Protein AF-A0A533S9V6-F1 (afdb_monomer_lite)

pLDDT: mean 89.07, std 10.04, range [54.34, 98.5]

Secondary structure (DSSP, 8-state):
-HHHHHHHHHHHHHHHHHHHHHTT------SHHHHHHHHHGGGS--HHHHHHHHHHHHHHHHHH-GGGGS-HHHHHHHHHHHHHHHHHHHHHHHHHHHHHH-TT-S-HHHHTHHHHHHHHHHHHHHHHHHHHHHHHHHHHHTT-

Radius of gyration: 23.76 Å; chains: 1; bounding box: 46×65×52 Å

Sequence (144 aa):
MKAFLRSLDSLLVAGILCILLLSNSVYVPANFTERVRAFTRGLEFDYGTWEWNAIFLKLSQSALGAQRYLSAQDQAKTVLDCMALINDLDDTGNQIEKIYADPAIADPQASAKDLLARQAELQNRRAHLEPICESILQGQTSQA

Structure (mmCIF, N/CA/C/O backbone):
data_AF-A0A533S9V6-F1
#
_entry.id   AF-A0A533S9V6-F1
#
loop_
_atom_site.group_PDB
_atom_site.id
_atom_site.type_symbol
_atom_site.label_atom_id
_atom_site.label_alt_id
_atom_site.label_comp_id
_atom_site.label_asym_id
_atom_site.label_entity_id
_atom_site.label_seq_id
_atom_site.pdbx_PDB_ins_code
_atom_site.Cartn_x
_atom_site.Cartn_y
_atom_site.Cartn_z
_atom_site.occupancy
_atom_site.B_iso_or_equiv
_atom_site.auth_seq_id
_atom_site.auth_comp_id
_atom_site.auth_asym_id
_atom_site.auth_atom_id
_atom_site.pdbx_PDB_model_num
ATOM 1 N N . MET A 1 1 ? -1.768 51.569 13.134 1.00 61.94 1 MET A N 1
ATOM 2 C CA . MET A 1 1 ? -2.501 50.545 12.352 1.00 61.94 1 MET A CA 1
ATOM 3 C C . MET A 1 1 ? -2.081 50.496 10.878 1.00 61.94 1 MET A C 1
ATOM 5 O O . MET A 1 1 ? -1.569 49.469 10.470 1.00 61.94 1 MET A O 1
ATOM 9 N N . LYS A 1 2 ? -2.177 51.583 10.088 1.00 63.75 2 LYS A N 1
ATOM 10 C CA . LYS A 1 2 ? -1.769 51.587 8.657 1.00 63.75 2 LYS A CA 1
ATOM 11 C C . LYS A 1 2 ? -0.284 51.264 8.400 1.00 63.75 2 LYS A C 1
ATOM 13 O O . LYS A 1 2 ? 0.027 50.566 7.445 1.00 63.75 2 LYS A O 1
ATOM 18 N N . ALA A 1 3 ? 0.620 51.738 9.261 1.00 67.81 3 ALA A N 1
ATOM 19 C CA . ALA A 1 3 ? 2.051 51.423 9.163 1.00 67.81 3 ALA A CA 1
ATOM 20 C C . ALA A 1 3 ? 2.357 49.947 9.488 1.00 67.81 3 ALA A C 1
ATOM 22 O O . ALA A 1 3 ? 3.195 49.346 8.829 1.00 67.81 3 ALA A O 1
ATOM 23 N N . PHE A 1 4 ? 1.622 49.365 10.444 1.00 71.56 4 PHE A N 1
ATOM 24 C CA . PHE A 1 4 ? 1.734 47.956 10.838 1.00 71.56 4 PHE A CA 1
ATOM 25 C C . PHE A 1 4 ? 1.220 47.007 9.743 1.00 71.56 4 PHE A C 1
ATOM 27 O O . PHE A 1 4 ? 1.861 46.008 9.435 1.00 71.56 4 PHE A O 1
ATOM 34 N N . LEU A 1 5 ? 0.105 47.364 9.095 1.00 72.31 5 LEU A N 1
ATOM 35 C CA . LEU A 1 5 ? -0.420 46.640 7.931 1.00 72.31 5 LEU A CA 1
ATOM 36 C C . LEU A 1 5 ? 0.570 46.683 6.753 1.00 72.31 5 LEU A C 1
ATOM 38 O O . LEU A 1 5 ? 0.907 45.642 6.210 1.00 72.31 5 LEU A O 1
ATOM 42 N N . ARG A 1 6 ? 1.163 47.850 6.452 1.00 77.12 6 ARG A N 1
ATOM 43 C CA . ARG A 1 6 ? 2.209 47.970 5.415 1.00 77.12 6 ARG A CA 1
ATOM 44 C C . ARG A 1 6 ? 3.473 47.161 5.712 1.00 77.12 6 ARG A C 1
ATOM 46 O O . ARG A 1 6 ? 4.079 46.648 4.780 1.00 77.12 6 ARG A O 1
ATOM 53 N N . SER A 1 7 ? 3.904 47.065 6.972 1.00 78.62 7 SER A N 1
ATOM 54 C CA . SER A 1 7 ? 5.047 46.212 7.328 1.00 78.62 7 SER A CA 1
ATOM 55 C C . SER A 1 7 ? 4.722 44.726 7.199 1.00 78.62 7 SER A C 1
ATOM 57 O O . SER A 1 7 ? 5.593 43.960 6.799 1.00 78.62 7 SER A O 1
ATOM 59 N N . LEU A 1 8 ? 3.481 44.327 7.492 1.00 85.06 8 LEU A N 1
ATOM 60 C CA . LEU A 1 8 ? 3.020 42.950 7.325 1.00 85.06 8 LEU A CA 1
ATOM 61 C C . LEU A 1 8 ? 2.966 42.564 5.839 1.00 85.06 8 LEU A C 1
ATOM 63 O O . LEU A 1 8 ? 3.493 41.520 5.467 1.00 85.06 8 LEU A O 1
ATOM 67 N N . ASP A 1 9 ? 2.431 43.444 4.988 1.00 85.38 9 ASP A N 1
ATOM 68 C CA . ASP A 1 9 ? 2.380 43.238 3.536 1.00 85.38 9 ASP A CA 1
ATOM 69 C C . ASP A 1 9 ? 3.789 43.117 2.936 1.00 85.38 9 ASP A C 1
ATOM 71 O O . ASP A 1 9 ? 4.063 42.203 2.161 1.00 85.38 9 ASP A O 1
ATOM 75 N N . SER A 1 10 ? 4.723 43.983 3.344 1.00 87.19 10 SER A N 1
ATOM 76 C CA . SER A 1 10 ? 6.118 43.915 2.892 1.00 87.19 10 SER A CA 1
ATOM 77 C C . SER A 1 10 ? 6.827 42.630 3.327 1.00 87.19 10 SER A C 1
ATOM 79 O O . SER A 1 10 ? 7.627 42.096 2.563 1.00 87.19 10 SER A O 1
ATOM 81 N N . LEU A 1 11 ? 6.541 42.117 4.530 1.00 91.38 11 LEU A N 1
ATOM 82 C CA . LEU A 1 11 ? 7.096 40.847 5.009 1.00 91.38 11 LEU A CA 1
ATOM 83 C C . LEU A 1 11 ? 6.523 39.653 4.242 1.00 91.38 11 LEU A C 1
ATOM 85 O O . LEU A 1 11 ? 7.270 38.738 3.904 1.00 91.38 11 LEU A O 1
ATOM 89 N N . LEU A 1 12 ? 5.228 39.677 3.918 1.00 92.44 12 LEU A N 1
ATOM 90 C CA . LEU A 1 12 ? 4.596 38.652 3.088 1.00 92.44 12 LEU A CA 1
ATOM 91 C C . LEU A 1 12 ? 5.160 38.661 1.665 1.00 92.44 12 LEU A C 1
ATOM 93 O O . LEU A 1 12 ? 5.519 37.607 1.148 1.00 92.44 12 LEU A O 1
ATOM 97 N N . VAL A 1 13 ? 5.312 39.840 1.056 1.00 93.25 13 VAL A N 1
ATOM 98 C CA . VAL A 1 13 ? 5.922 39.980 -0.275 1.00 93.25 13 VAL A CA 1
ATOM 99 C C . VAL A 1 13 ? 7.376 39.515 -0.262 1.00 93.25 13 VAL A C 1
ATOM 101 O O . VAL A 1 13 ? 7.775 38.766 -1.149 1.00 93.25 13 VAL A O 1
ATOM 104 N N . ALA A 1 14 ? 8.159 39.895 0.751 1.00 92.25 14 ALA A N 1
ATOM 105 C CA . ALA A 1 14 ? 9.534 39.425 0.899 1.00 92.25 14 ALA A CA 1
ATOM 106 C C . ALA A 1 14 ? 9.598 37.900 1.092 1.00 92.25 14 ALA A C 1
ATOM 108 O O . ALA A 1 14 ? 10.446 37.249 0.490 1.00 92.25 14 ALA A O 1
ATOM 109 N N . GLY A 1 15 ? 8.678 37.319 1.866 1.00 92.38 15 GLY A N 1
ATOM 110 C CA . GLY A 1 15 ? 8.561 35.872 2.046 1.00 92.38 15 GLY A CA 1
ATOM 111 C C . GLY A 1 15 ? 8.232 35.143 0.743 1.00 92.38 15 GLY A C 1
ATOM 112 O O . GLY A 1 15 ? 8.913 34.182 0.393 1.00 92.38 15 GLY A O 1
ATOM 113 N N . ILE A 1 16 ? 7.249 35.636 -0.016 1.00 90.12 16 ILE A N 1
ATOM 114 C CA . ILE A 1 16 ? 6.885 35.095 -1.335 1.00 90.12 16 ILE A CA 1
ATOM 115 C C . ILE A 1 16 ? 8.066 35.208 -2.303 1.00 90.12 16 ILE A C 1
ATOM 117 O O . ILE A 1 16 ? 8.381 34.246 -3.001 1.00 90.12 16 ILE A O 1
ATOM 121 N N . LEU A 1 17 ? 8.761 36.348 -2.317 1.00 89.56 17 LEU A N 1
ATOM 122 C CA . LEU A 1 17 ? 9.937 36.554 -3.158 1.00 89.56 17 LEU A CA 1
ATOM 123 C C . LEU A 1 17 ? 11.063 35.579 -2.786 1.00 89.56 17 LEU A C 1
ATOM 125 O O . LEU A 1 17 ? 11.639 34.953 -3.669 1.00 89.56 17 LEU A O 1
ATOM 129 N N . CYS A 1 18 ? 11.339 35.392 -1.493 1.00 86.38 18 CYS A N 1
ATOM 130 C CA . CYS A 1 18 ? 12.306 34.405 -1.018 1.00 86.38 18 CYS A CA 1
ATOM 131 C C . CYS A 1 18 ? 11.927 32.984 -1.449 1.00 86.38 18 CYS A C 1
ATOM 133 O O . CYS A 1 18 ? 12.793 32.258 -1.927 1.00 86.38 18 CYS A O 1
ATOM 135 N N . ILE A 1 19 ? 10.652 32.594 -1.342 1.00 85.94 19 ILE A N 1
ATOM 136 C CA . ILE A 1 19 ? 10.180 31.280 -1.799 1.00 85.94 19 ILE A CA 1
ATOM 137 C C . ILE A 1 19 ? 10.423 31.127 -3.301 1.00 85.94 19 ILE A C 1
ATOM 139 O O . ILE A 1 19 ? 11.031 30.144 -3.710 1.00 85.94 19 ILE A O 1
ATOM 143 N N . LEU A 1 20 ? 10.027 32.100 -4.125 1.00 80.56 20 LEU A N 1
ATOM 144 C CA . LEU A 1 20 ? 10.214 32.042 -5.579 1.00 80.56 20 LEU A CA 1
ATOM 145 C C . LEU A 1 20 ? 11.695 31.977 -5.983 1.00 80.56 20 LEU A C 1
ATOM 147 O O . LEU A 1 20 ? 12.046 31.229 -6.893 1.00 80.56 20 LEU A O 1
ATOM 151 N N . LEU A 1 21 ? 12.566 32.716 -5.289 1.00 79.31 21 LEU A N 1
ATOM 152 C CA . LEU A 1 21 ? 14.009 32.724 -5.549 1.00 79.31 21 LEU A CA 1
ATOM 153 C C . LEU A 1 21 ? 14.705 31.436 -5.080 1.00 79.31 21 LEU A C 1
ATOM 155 O O . LEU A 1 21 ? 15.643 30.981 -5.730 1.00 79.31 21 LEU A O 1
ATOM 159 N N . LEU A 1 22 ? 14.247 30.827 -3.983 1.00 73.50 22 LEU A N 1
ATOM 160 C CA . LEU A 1 22 ? 14.809 29.583 -3.439 1.00 73.50 22 LEU A CA 1
ATOM 161 C C . LEU A 1 22 ? 14.219 28.319 -4.084 1.00 73.50 22 LEU A C 1
ATOM 163 O O . LEU A 1 22 ? 14.836 27.258 -4.017 1.00 73.50 22 LEU A O 1
ATOM 167 N N . SER A 1 23 ? 13.062 28.425 -4.745 1.00 63.72 23 SER A N 1
ATOM 168 C CA . SER A 1 23 ? 12.384 27.293 -5.399 1.00 63.72 23 SER A CA 1
ATOM 169 C C . SER A 1 23 ? 13.166 26.709 -6.578 1.00 63.72 23 SER A C 1
ATOM 171 O O . SER A 1 23 ? 12.844 25.618 -7.035 1.00 63.72 23 SER A O 1
ATOM 173 N N . ASN A 1 24 ? 14.187 27.416 -7.073 1.00 54.81 24 ASN A N 1
ATOM 174 C CA . ASN A 1 24 ? 14.950 27.024 -8.257 1.00 54.81 24 ASN A CA 1
ATOM 175 C C . ASN A 1 24 ? 16.448 26.845 -7.967 1.00 54.81 24 ASN A C 1
ATOM 177 O O . ASN A 1 24 ? 17.301 27.163 -8.796 1.00 54.81 24 ASN A O 1
ATOM 181 N N . SER A 1 25 ? 16.790 26.340 -6.776 1.00 54.34 25 SER A N 1
ATOM 182 C CA . SER A 1 25 ? 18.112 25.747 -6.570 1.00 54.34 25 SER A CA 1
ATOM 183 C C . SER A 1 25 ? 18.211 24.518 -7.474 1.00 54.34 25 SER A C 1
ATOM 185 O O . SER A 1 25 ? 17.643 23.468 -7.171 1.00 54.34 25 SER A O 1
ATOM 187 N N . VAL A 1 26 ? 18.866 24.673 -8.628 1.00 57.75 26 VAL A N 1
ATOM 188 C CA . VAL A 1 26 ? 19.120 23.578 -9.568 1.00 57.75 26 VAL A CA 1
ATOM 189 C C . VAL A 1 26 ? 20.059 22.596 -8.878 1.00 57.75 26 VAL A C 1
ATOM 191 O O . VAL A 1 26 ? 21.280 22.741 -8.891 1.00 57.75 26 VAL A O 1
ATOM 194 N N . TYR A 1 27 ? 19.465 21.608 -8.219 1.00 66.44 27 TYR A N 1
ATOM 195 C CA . TYR A 1 27 ? 20.182 20.490 -7.641 1.00 66.44 27 TYR A CA 1
ATOM 196 C C . TYR A 1 27 ? 20.753 19.653 -8.785 1.00 66.44 27 TYR A C 1
ATOM 198 O O . TYR A 1 27 ? 20.003 19.025 -9.532 1.00 66.44 27 TYR A O 1
ATOM 206 N N . VAL A 1 28 ? 22.075 19.680 -8.957 1.00 70.12 28 VAL A N 1
ATOM 207 C CA . VAL A 1 28 ? 22.770 18.835 -9.933 1.00 70.12 28 VAL A CA 1
ATOM 208 C C . VAL A 1 28 ? 22.948 17.449 -9.306 1.00 70.12 28 VAL A C 1
ATOM 210 O O . VAL A 1 28 ? 23.676 17.344 -8.318 1.00 70.12 28 VAL A O 1
ATOM 213 N N . PRO A 1 29 ? 22.319 16.388 -9.846 1.00 72.44 29 PRO A N 1
ATOM 214 C CA . PRO A 1 29 ? 22.440 15.043 -9.290 1.00 72.44 29 PRO A CA 1
ATOM 215 C C . PRO A 1 29 ? 23.896 14.558 -9.328 1.00 72.44 29 PRO A C 1
ATOM 217 O O . PRO A 1 29 ? 24.493 14.452 -10.403 1.00 72.44 29 PRO A O 1
ATOM 220 N N . ALA A 1 30 ? 24.471 14.237 -8.173 1.00 75.94 30 ALA A N 1
ATOM 221 C CA . ALA A 1 30 ? 25.876 13.865 -8.036 1.00 75.94 30 ALA A CA 1
ATOM 222 C C . ALA A 1 30 ? 26.137 12.395 -8.410 1.00 75.94 30 ALA A C 1
ATOM 224 O O . ALA A 1 30 ? 27.208 12.058 -8.918 1.00 75.94 30 ALA A O 1
ATOM 225 N N . ASN A 1 31 ? 25.162 11.503 -8.202 1.00 86.88 31 ASN A N 1
ATOM 226 C CA . ASN A 1 31 ? 25.312 10.059 -8.413 1.00 86.88 31 ASN A CA 1
ATOM 227 C C . ASN A 1 31 ? 24.214 9.459 -9.315 1.00 86.88 31 ASN A C 1
ATOM 229 O O . ASN A 1 31 ? 23.243 10.118 -9.683 1.00 86.88 31 ASN A O 1
ATOM 233 N N . PHE A 1 32 ? 24.403 8.200 -9.731 1.00 88.56 32 PHE A N 1
ATOM 234 C CA . PHE A 1 32 ? 23.466 7.493 -10.617 1.00 88.56 32 PHE A CA 1
ATOM 235 C C . PHE A 1 32 ? 22.054 7.418 -10.028 1.00 88.56 32 PHE A C 1
ATOM 237 O O . PHE A 1 32 ? 21.090 7.709 -10.732 1.00 88.56 32 PHE A O 1
ATOM 244 N N . THR A 1 33 ? 21.938 7.112 -8.736 1.00 88.31 33 THR A N 1
ATOM 245 C CA . THR A 1 33 ? 20.654 7.025 -8.032 1.00 88.31 33 THR A CA 1
ATOM 246 C C . THR A 1 33 ? 19.899 8.350 -8.063 1.00 88.31 33 THR A C 1
ATOM 248 O O . THR A 1 33 ? 18.713 8.370 -8.372 1.00 88.31 33 THR A O 1
ATOM 251 N N . GLU A 1 34 ? 20.570 9.474 -7.814 1.00 85.94 34 GLU A N 1
ATOM 252 C CA . GLU A 1 34 ? 19.950 10.801 -7.874 1.00 85.94 34 GLU A CA 1
ATOM 253 C C . GLU A 1 34 ? 19.510 11.177 -9.294 1.00 85.94 34 GLU A C 1
ATOM 255 O O . GLU A 1 34 ? 18.475 11.821 -9.464 1.00 85.94 34 GLU A O 1
ATOM 260 N N . ARG A 1 35 ? 20.247 10.737 -10.325 1.00 86.06 35 ARG A N 1
ATOM 261 C CA . ARG A 1 35 ? 19.829 10.920 -11.725 1.00 86.06 35 ARG A CA 1
ATOM 262 C C . ARG A 1 35 ? 18.576 10.118 -12.055 1.00 86.06 35 ARG A C 1
ATOM 264 O O . ARG A 1 35 ? 17.697 10.652 -12.716 1.00 86.06 35 ARG A O 1
ATOM 271 N N . VAL A 1 36 ? 18.475 8.873 -11.587 1.00 89.00 36 VAL A N 1
ATOM 272 C CA . VAL A 1 36 ? 17.255 8.063 -11.742 1.00 89.00 36 VAL A CA 1
ATOM 273 C C . VAL A 1 36 ? 16.092 8.713 -10.992 1.00 89.00 36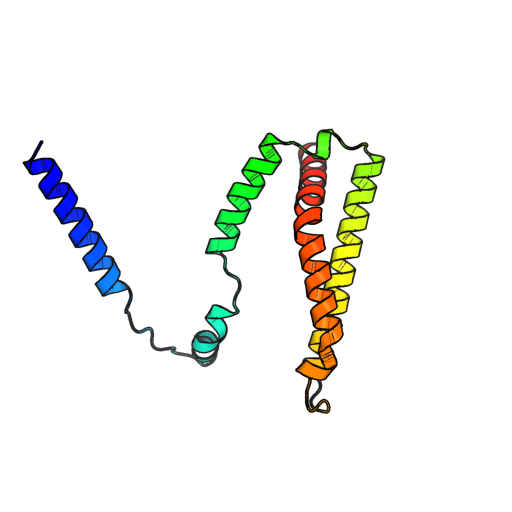 VAL A C 1
ATOM 275 O O . VAL A 1 36 ? 15.023 8.900 -11.570 1.00 89.00 36 VAL A O 1
ATOM 278 N N . ARG A 1 37 ? 16.325 9.167 -9.752 1.00 85.94 37 ARG A N 1
ATOM 279 C CA . ARG A 1 37 ? 15.317 9.869 -8.945 1.00 85.94 37 ARG A CA 1
ATOM 280 C C . ARG A 1 37 ? 14.756 11.113 -9.608 1.00 85.94 37 ARG A C 1
ATOM 282 O O . ARG A 1 37 ? 13.572 11.380 -9.448 1.00 85.94 37 ARG A O 1
ATOM 289 N N . ALA A 1 38 ? 15.552 11.854 -10.379 1.00 85.12 38 ALA A N 1
ATOM 290 C CA . ALA A 1 38 ? 15.043 13.002 -11.129 1.00 85.12 38 ALA A CA 1
ATOM 291 C C . ALA A 1 38 ? 13.868 12.633 -12.061 1.00 85.12 38 ALA A C 1
ATOM 293 O O . ALA A 1 38 ? 12.988 13.461 -12.277 1.00 85.12 38 ALA A O 1
ATOM 294 N N . PHE A 1 39 ? 13.819 11.389 -12.554 1.00 87.69 39 PHE A N 1
ATOM 295 C CA . PHE A 1 39 ? 12.728 10.872 -13.385 1.00 87.69 39 PHE A CA 1
ATOM 296 C C . PHE A 1 39 ? 11.674 10.085 -12.594 1.00 87.69 39 PHE A C 1
ATOM 298 O O . PHE A 1 39 ? 10.518 10.050 -13.006 1.00 87.69 39 PHE A O 1
ATOM 305 N N . THR A 1 40 ? 12.035 9.466 -11.466 1.00 89.31 40 THR A N 1
ATOM 306 C CA . THR A 1 40 ? 11.112 8.620 -10.688 1.00 89.31 40 THR A CA 1
ATOM 307 C C . THR A 1 40 ? 10.448 9.333 -9.514 1.00 89.31 40 THR A C 1
ATOM 309 O O . THR A 1 40 ? 9.549 8.758 -8.915 1.00 89.31 40 THR A O 1
ATOM 312 N N . ARG A 1 41 ? 10.821 10.578 -9.182 1.00 84.25 41 ARG A N 1
ATOM 313 C CA . ARG A 1 41 ? 10.303 11.295 -7.999 1.00 84.25 41 ARG A CA 1
ATOM 314 C C . ARG A 1 41 ? 8.781 11.443 -7.970 1.00 84.25 41 ARG A C 1
ATOM 316 O O . ARG A 1 41 ? 8.202 11.424 -6.895 1.00 84.25 41 ARG A O 1
ATOM 323 N N . GLY A 1 42 ? 8.132 11.561 -9.130 1.00 85.50 42 GLY A N 1
ATOM 324 C CA . GLY A 1 42 ? 6.665 11.593 -9.223 1.00 85.50 42 GLY A CA 1
ATOM 325 C C . GLY A 1 42 ? 5.981 10.239 -8.986 1.00 85.50 42 GLY A C 1
ATOM 326 O O . GLY A 1 42 ? 4.763 10.192 -8.874 1.00 85.50 42 GLY A O 1
ATOM 327 N N . LEU A 1 43 ? 6.755 9.152 -8.936 1.00 86.81 43 LEU A N 1
ATOM 328 C CA . LEU A 1 43 ? 6.306 7.784 -8.664 1.00 86.81 43 LEU A CA 1
ATOM 329 C C . LEU A 1 43 ? 6.709 7.313 -7.256 1.00 86.81 43 LEU A C 1
ATOM 331 O O . LEU A 1 43 ? 6.293 6.240 -6.828 1.00 86.81 43 LEU A O 1
ATOM 335 N N . GLU A 1 44 ? 7.550 8.078 -6.553 1.00 88.31 44 GLU A N 1
ATOM 336 C CA . GLU A 1 44 ? 7.915 7.794 -5.166 1.00 88.31 44 GLU A CA 1
ATOM 337 C C . GLU A 1 44 ? 6.730 8.066 -4.224 1.00 88.31 44 GLU A C 1
ATOM 339 O O . GLU A 1 44 ? 5.766 8.751 -4.569 1.00 88.31 44 GLU A O 1
ATOM 344 N N . PHE A 1 45 ? 6.801 7.520 -3.011 1.00 89.19 45 PHE A N 1
ATOM 345 C CA . PHE A 1 45 ? 5.756 7.692 -2.007 1.00 89.19 45 PHE A CA 1
ATOM 346 C C . PHE A 1 45 ? 5.597 9.168 -1.597 1.00 89.19 45 PHE A C 1
ATOM 348 O O . PHE A 1 45 ? 6.556 9.806 -1.153 1.00 89.19 45 PHE A O 1
ATOM 355 N N . ASP A 1 46 ? 4.377 9.701 -1.704 1.00 91.12 46 ASP A N 1
ATOM 356 C CA . ASP A 1 46 ? 4.050 11.070 -1.292 1.00 91.12 46 ASP A CA 1
ATOM 357 C C . ASP A 1 46 ? 3.774 11.139 0.216 1.00 91.12 46 ASP A C 1
ATOM 359 O O . ASP A 1 46 ? 2.635 11.028 0.678 1.00 91.12 46 ASP A O 1
ATOM 363 N N . TYR A 1 47 ? 4.847 11.345 0.982 1.00 90.69 47 TYR A N 1
ATOM 364 C CA . TYR A 1 47 ? 4.777 11.513 2.433 1.00 90.69 47 TYR A CA 1
ATOM 365 C C . TYR A 1 47 ? 3.896 12.693 2.851 1.00 90.69 47 TYR A C 1
ATOM 367 O O . TYR A 1 47 ? 3.149 12.568 3.813 1.00 90.69 47 TYR A O 1
ATOM 375 N N . GLY A 1 48 ? 3.940 13.820 2.133 1.00 93.25 48 GLY A N 1
ATOM 376 C CA . GLY A 1 48 ? 3.226 15.031 2.541 1.00 93.25 48 GLY A CA 1
ATOM 377 C C . GLY A 1 48 ? 1.711 14.866 2.441 1.00 93.25 48 GLY A C 1
ATOM 378 O O . GLY A 1 48 ? 0.985 15.150 3.396 1.00 93.25 48 GLY A O 1
ATOM 379 N N . THR A 1 49 ? 1.223 14.359 1.307 1.00 92.88 49 THR A N 1
ATOM 380 C CA . THR A 1 49 ? -0.207 14.061 1.136 1.00 92.88 49 THR A CA 1
ATOM 381 C C . THR A 1 49 ? -0.649 12.939 2.074 1.00 92.88 49 THR A C 1
ATOM 383 O O . THR A 1 49 ? -1.726 13.021 2.670 1.00 92.88 49 THR A O 1
ATOM 386 N N . TRP A 1 50 ? 0.178 11.903 2.247 1.00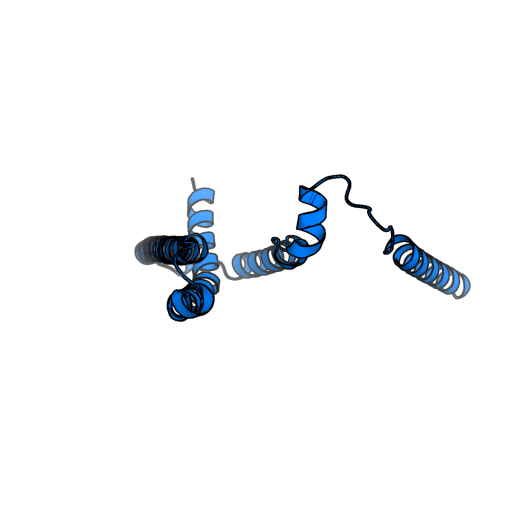 93.62 50 TRP A N 1
ATOM 387 C CA . TRP A 1 50 ? -0.120 10.800 3.157 1.00 93.62 50 TRP A CA 1
ATOM 388 C C . TRP A 1 50 ? -0.250 11.263 4.616 1.00 93.62 50 TRP A C 1
ATOM 390 O O . TRP A 1 50 ? -1.228 10.905 5.270 1.00 93.62 50 TRP A O 1
ATOM 400 N N . GLU A 1 51 ? 0.664 12.107 5.106 1.00 95.81 51 GLU A N 1
ATOM 401 C CA . GLU A 1 51 ? 0.638 12.647 6.472 1.00 95.81 51 GLU A CA 1
ATOM 402 C C . GLU A 1 51 ? -0.642 13.441 6.745 1.00 95.81 51 GLU A C 1
ATOM 404 O O . GLU A 1 51 ? -1.332 13.196 7.738 1.00 95.81 51 GLU A O 1
ATOM 409 N N . TRP A 1 52 ? -1.007 14.361 5.846 1.00 97.00 52 TRP A N 1
ATOM 410 C CA . TRP A 1 52 ? -2.231 15.145 6.009 1.00 97.00 52 TRP A CA 1
ATOM 411 C C . TRP A 1 52 ? -3.482 14.267 5.990 1.00 97.00 52 TRP A C 1
ATOM 413 O O . TRP A 1 52 ? -4.338 14.406 6.867 1.00 97.00 52 TRP A O 1
ATOM 423 N N . ASN A 1 53 ? -3.571 13.325 5.049 1.00 93.75 53 ASN A N 1
ATOM 424 C CA . ASN A 1 53 ? -4.682 12.377 4.989 1.00 93.75 53 ASN A CA 1
ATOM 425 C C . ASN A 1 53 ? -4.781 11.539 6.271 1.00 93.75 53 ASN A C 1
ATOM 427 O O . ASN A 1 53 ? -5.879 11.359 6.799 1.00 93.75 53 ASN A O 1
ATOM 431 N N . ALA A 1 54 ? -3.649 11.077 6.806 1.00 92.50 54 ALA A N 1
ATOM 432 C CA . ALA A 1 54 ? -3.596 10.297 8.037 1.00 92.50 54 ALA A CA 1
ATOM 433 C C . ALA A 1 54 ? -4.088 11.100 9.252 1.00 92.50 54 ALA A C 1
ATOM 435 O O . ALA A 1 54 ? -4.864 10.578 10.055 1.00 92.50 54 ALA A O 1
ATOM 436 N N . ILE A 1 55 ? -3.709 12.378 9.367 1.00 94.94 55 ILE A N 1
ATOM 437 C CA . ILE A 1 55 ? -4.197 13.264 10.436 1.00 94.94 55 ILE A CA 1
ATOM 438 C C . ILE A 1 55 ? -5.726 13.375 10.384 1.00 94.94 55 ILE A C 1
ATOM 440 O O . ILE A 1 55 ? -6.398 13.145 11.394 1.00 94.94 55 ILE A O 1
ATOM 444 N N . PHE A 1 56 ? -6.298 13.686 9.216 1.00 93.25 56 PHE A N 1
ATOM 445 C CA . PHE A 1 56 ? -7.753 13.806 9.068 1.00 93.25 56 PHE A CA 1
ATOM 446 C C . PHE A 1 56 ? -8.474 12.482 9.336 1.00 93.25 56 PHE A C 1
ATOM 448 O O . PHE A 1 56 ? -9.489 12.460 10.040 1.00 93.25 56 PHE A O 1
ATOM 455 N N . LEU A 1 57 ? -7.925 11.371 8.840 1.00 91.44 57 LEU A N 1
ATOM 456 C CA . LEU A 1 57 ? -8.452 10.038 9.098 1.00 91.44 57 LEU A CA 1
ATOM 457 C C . LEU A 1 57 ? -8.482 9.741 10.600 1.00 91.44 57 LEU A C 1
ATOM 459 O O . LEU A 1 57 ? -9.522 9.335 11.120 1.00 91.44 57 LEU A O 1
ATOM 463 N N . LYS A 1 58 ? -7.396 10.018 11.327 1.00 91.38 58 LYS A N 1
ATOM 464 C CA . LYS A 1 58 ? -7.313 9.778 12.775 1.00 91.38 58 LYS A CA 1
ATOM 465 C C . LYS A 1 58 ? -8.280 10.628 13.583 1.00 91.38 58 LYS A C 1
ATOM 467 O O . LYS A 1 58 ? -8.872 10.125 14.541 1.00 91.38 58 LYS A O 1
ATOM 472 N N . LEU A 1 59 ? -8.491 11.881 13.187 1.00 90.31 59 LEU A N 1
ATOM 473 C CA . LEU A 1 59 ? -9.516 12.729 13.795 1.00 90.31 59 LEU A CA 1
ATOM 474 C C . LEU A 1 59 ? -10.917 12.133 13.594 1.00 90.31 59 LEU A C 1
ATOM 476 O O . LEU A 1 59 ? -11.684 12.038 14.553 1.00 90.31 59 LEU A O 1
ATOM 480 N N . SER A 1 60 ? -11.229 11.658 12.384 1.00 86.62 60 SER A N 1
ATOM 481 C CA . SER A 1 60 ? -12.524 11.031 12.086 1.00 86.62 60 SER A CA 1
ATOM 482 C C . SER A 1 60 ? -12.741 9.717 12.852 1.00 86.62 60 SER A C 1
ATOM 484 O O . SER A 1 60 ? -13.792 9.526 13.466 1.00 86.62 60 SER A O 1
ATOM 486 N N . GLN A 1 61 ? -11.725 8.848 12.905 1.00 86.94 61 GLN A N 1
ATOM 487 C CA . GLN A 1 61 ? -11.755 7.591 13.656 1.00 86.94 61 GLN A CA 1
ATOM 488 C C . GLN A 1 61 ? -11.950 7.845 15.155 1.00 86.94 61 GLN A C 1
ATOM 490 O O . GLN A 1 61 ? -12.746 7.160 15.795 1.00 86.94 61 GLN A O 1
ATOM 495 N N . SER A 1 62 ? -11.261 8.848 15.709 1.00 84.31 62 SER A N 1
ATOM 496 C CA . SER A 1 62 ? -11.363 9.206 17.130 1.00 84.31 62 SER A CA 1
ATOM 497 C C . SER A 1 62 ? -12.750 9.736 17.498 1.00 84.31 62 SER A C 1
ATOM 499 O O . SER A 1 62 ? -13.238 9.459 18.591 1.00 84.31 62 SER A O 1
ATOM 501 N N . ALA A 1 63 ? -13.399 10.470 16.588 1.00 83.44 63 ALA A N 1
ATOM 502 C CA . ALA A 1 63 ? -14.753 10.977 16.788 1.00 83.44 63 ALA A CA 1
ATOM 503 C C . ALA A 1 63 ? -15.822 9.874 16.690 1.00 83.44 63 ALA A C 1
ATOM 505 O O . ALA A 1 63 ? -16.772 9.871 17.471 1.00 83.44 63 ALA A O 1
ATOM 506 N N . LEU A 1 64 ? -15.675 8.940 15.742 1.00 80.94 64 LEU A N 1
ATOM 507 C CA . LEU A 1 64 ? -16.665 7.889 15.485 1.00 80.94 64 LEU A CA 1
ATOM 508 C C . LEU A 1 64 ? -16.518 6.681 16.416 1.00 80.94 64 LEU A C 1
ATOM 510 O O . LEU A 1 64 ? -17.525 6.127 16.845 1.00 80.94 64 LEU A O 1
ATOM 514 N N . GLY A 1 65 ? -15.291 6.252 16.727 1.00 79.88 65 GLY A N 1
ATOM 515 C CA . GLY A 1 65 ? -15.035 5.074 17.562 1.00 79.88 65 GLY A CA 1
ATOM 516 C C . GLY A 1 65 ? -15.690 3.793 17.029 1.00 79.88 65 GLY A C 1
ATOM 517 O O . GLY A 1 65 ? -16.284 3.050 17.810 1.00 79.88 65 GLY A O 1
ATOM 518 N N . ALA A 1 66 ? -15.617 3.559 15.712 1.00 74.62 66 ALA A N 1
ATOM 519 C CA . ALA A 1 66 ? -16.348 2.512 14.988 1.00 74.62 66 ALA A CA 1
ATOM 520 C C . ALA A 1 66 ? -16.250 1.113 15.626 1.00 74.62 66 ALA A C 1
ATOM 522 O O . ALA A 1 66 ? -17.243 0.388 15.684 1.00 74.62 66 ALA A O 1
ATOM 523 N N . GLN A 1 67 ? -15.091 0.759 16.186 1.00 79.38 67 GLN A N 1
ATOM 524 C CA . GLN A 1 67 ? -14.870 -0.518 16.864 1.00 79.38 67 GLN A CA 1
ATOM 525 C C . GLN A 1 67 ? -15.819 -0.759 18.051 1.00 79.38 67 GLN A C 1
ATOM 527 O O . GLN A 1 67 ? -16.157 -1.903 18.340 1.00 79.38 67 GLN A O 1
ATOM 532 N N . ARG A 1 68 ? -16.302 0.298 18.722 1.00 82.00 68 ARG A N 1
ATOM 533 C CA . ARG A 1 68 ? -17.209 0.185 19.881 1.00 82.00 68 ARG A CA 1
ATOM 534 C C . ARG A 1 68 ? -18.603 -0.326 19.513 1.00 82.00 68 ARG A C 1
ATOM 536 O O . ARG A 1 68 ? -19.330 -0.758 20.400 1.00 82.00 68 ARG A O 1
ATOM 543 N N . TYR A 1 69 ? -18.970 -0.272 18.234 1.00 85.56 69 TYR A N 1
ATOM 544 C CA . TYR A 1 69 ? -20.276 -0.713 17.739 1.00 85.56 69 TYR A CA 1
ATOM 545 C C . TYR A 1 69 ? -20.263 -2.144 17.184 1.00 85.56 69 TYR A C 1
ATOM 547 O O . TYR A 1 69 ? -21.315 -2.658 16.814 1.00 85.56 69 TYR A O 1
ATOM 555 N N . LEU A 1 70 ? -19.095 -2.790 17.123 1.00 88.31 70 LEU A N 1
ATOM 556 C CA . LEU A 1 70 ? -18.938 -4.152 16.620 1.00 88.31 70 LEU A CA 1
ATOM 557 C C . LEU A 1 70 ? -18.845 -5.151 17.773 1.00 88.31 70 LEU A C 1
ATOM 559 O O . LEU A 1 70 ? -18.160 -4.900 18.769 1.00 88.31 70 LEU A O 1
ATOM 563 N N . SER A 1 71 ? -19.479 -6.315 17.608 1.00 92.31 71 SER A N 1
ATOM 564 C CA . SER A 1 71 ? -19.286 -7.437 18.529 1.00 92.31 71 SER A CA 1
ATOM 565 C C . SER A 1 71 ? -17.838 -7.936 18.470 1.00 92.31 71 SER A C 1
ATOM 567 O O . SER A 1 71 ? -17.156 -7.769 17.459 1.00 92.31 71 SER A O 1
ATOM 569 N N . ALA A 1 72 ? -17.351 -8.594 19.525 1.00 90.62 72 ALA A N 1
ATOM 570 C CA . ALA A 1 72 ? -16.000 -9.167 19.519 1.00 90.62 72 ALA A CA 1
ATOM 571 C C . ALA A 1 72 ? -15.790 -10.165 18.360 1.00 90.62 72 ALA A C 1
ATOM 573 O O . ALA A 1 72 ? -14.710 -10.222 17.773 1.00 90.62 72 ALA A O 1
ATOM 574 N N . GLN A 1 73 ? -16.838 -10.913 17.995 1.00 94.06 73 GLN A N 1
ATOM 575 C CA . GLN A 1 73 ? -16.813 -11.827 16.856 1.00 94.06 73 GLN A CA 1
ATOM 576 C C . GLN A 1 73 ? -16.674 -11.071 15.527 1.00 94.06 73 GLN A C 1
ATOM 578 O O . GLN A 1 73 ? -15.840 -11.441 14.701 1.00 94.06 73 GLN A O 1
ATOM 583 N N . ASP A 1 74 ? -17.434 -9.989 15.339 1.00 94.25 74 ASP A N 1
ATOM 584 C CA . ASP A 1 74 ? -17.365 -9.169 14.123 1.00 94.25 74 ASP A CA 1
ATOM 585 C C . ASP A 1 74 ? -16.037 -8.418 14.018 1.00 94.25 74 ASP A C 1
ATOM 587 O O . ASP A 1 74 ? -15.492 -8.276 12.924 1.00 94.25 74 ASP A O 1
ATOM 591 N N . GLN A 1 75 ? -15.473 -7.982 15.147 1.00 93.75 75 GLN A N 1
ATOM 592 C CA . GLN A 1 75 ? -14.144 -7.376 15.193 1.00 93.75 75 GLN A CA 1
ATOM 593 C C . GLN A 1 75 ? -13.071 -8.358 14.714 1.00 93.75 75 GLN A C 1
ATOM 595 O O . GLN A 1 75 ? -12.286 -8.026 13.826 1.00 93.75 75 GLN A O 1
ATOM 600 N N . ALA A 1 76 ? -13.064 -9.584 15.249 1.00 94.31 76 ALA A N 1
ATOM 601 C CA . ALA A 1 76 ? -12.125 -10.623 14.831 1.00 94.31 76 ALA A CA 1
ATOM 602 C C . ALA A 1 76 ? -12.292 -10.969 13.345 1.00 94.31 76 ALA A C 1
ATOM 604 O O . ALA A 1 76 ? -11.307 -11.031 12.609 1.00 94.31 76 ALA A O 1
ATOM 605 N N . LYS A 1 77 ? -13.539 -11.125 12.881 1.00 95.44 77 LYS A N 1
ATOM 606 C CA . LYS A 1 77 ? -13.832 -11.365 11.465 1.00 95.44 77 LYS A CA 1
ATOM 607 C C . LYS A 1 77 ? -13.320 -10.229 10.575 1.00 95.44 77 LYS A C 1
ATOM 609 O O . LYS A 1 77 ? -12.679 -10.504 9.569 1.00 95.44 77 LYS A O 1
ATOM 614 N N . THR A 1 78 ? -13.553 -8.976 10.960 1.00 94.38 78 THR A N 1
ATOM 615 C CA . THR A 1 78 ? -13.110 -7.797 10.199 1.00 94.38 78 THR A CA 1
ATOM 616 C C . THR A 1 78 ? -11.590 -7.763 10.050 1.00 94.38 78 THR A C 1
ATOM 618 O O . THR A 1 78 ? -11.083 -7.476 8.967 1.00 94.38 78 THR A O 1
ATOM 621 N N . VAL A 1 79 ? -10.852 -8.094 11.115 1.00 95.50 79 VAL A N 1
ATOM 622 C CA . VAL A 1 79 ? -9.385 -8.178 11.065 1.00 95.50 79 VAL A CA 1
ATOM 623 C C . VAL A 1 79 ? -8.931 -9.295 10.122 1.00 95.50 79 VAL A C 1
ATOM 625 O O . VAL A 1 79 ? -8.049 -9.068 9.298 1.00 95.50 79 VAL A O 1
ATOM 628 N N . LEU A 1 80 ? -9.546 -10.479 10.190 1.00 96.62 80 LEU A N 1
ATOM 629 C CA . LEU A 1 80 ? -9.221 -11.593 9.289 1.00 96.62 80 LEU A CA 1
ATOM 630 C C . LEU A 1 80 ? -9.517 -11.257 7.822 1.00 96.62 80 LEU A C 1
ATOM 632 O O . LEU A 1 80 ? -8.692 -11.537 6.955 1.00 96.62 80 LEU A O 1
ATOM 636 N N . ASP A 1 81 ? -10.654 -10.616 7.551 1.00 96.06 81 ASP A N 1
ATOM 637 C CA . ASP A 1 81 ? -11.031 -10.174 6.207 1.00 96.06 81 ASP A CA 1
ATOM 638 C C . ASP A 1 81 ? -10.038 -9.116 5.675 1.00 96.06 81 ASP A C 1
ATOM 640 O O . ASP A 1 81 ? -9.699 -9.123 4.491 1.00 96.06 81 ASP A O 1
ATOM 644 N N . CYS A 1 82 ? -9.515 -8.243 6.545 1.00 96.06 82 CYS A N 1
ATOM 645 C CA . CYS A 1 82 ? -8.466 -7.280 6.198 1.00 96.06 82 CYS A CA 1
ATOM 646 C C . CYS A 1 82 ? -7.134 -7.970 5.863 1.00 96.06 82 CYS A C 1
ATOM 648 O O . CYS A 1 82 ? -6.522 -7.662 4.844 1.00 96.06 82 CYS A O 1
ATOM 650 N N . MET A 1 83 ? -6.708 -8.949 6.668 1.00 96.44 83 MET A N 1
ATOM 651 C CA . MET A 1 83 ? -5.479 -9.710 6.405 1.00 96.44 83 MET A CA 1
ATOM 652 C C . MET A 1 83 ? -5.573 -10.504 5.098 1.00 96.44 83 MET A C 1
ATOM 654 O O . MET A 1 83 ? -4.627 -10.514 4.315 1.00 96.44 83 MET A O 1
ATOM 658 N N . ALA A 1 84 ? -6.727 -11.115 4.817 1.00 97.69 84 ALA A N 1
ATOM 659 C CA . ALA A 1 84 ? -6.970 -11.786 3.542 1.00 97.69 84 ALA A CA 1
ATOM 660 C C . ALA A 1 84 ? -6.886 -10.809 2.356 1.00 97.69 84 ALA A C 1
ATOM 662 O O . ALA A 1 84 ? -6.274 -11.125 1.342 1.00 97.69 84 ALA A O 1
ATOM 663 N N . LEU A 1 85 ? -7.439 -9.601 2.501 1.00 97.81 85 LEU A N 1
ATOM 664 C CA . LEU A 1 85 ? -7.360 -8.560 1.476 1.00 97.81 85 LEU A CA 1
ATOM 665 C C . LEU A 1 85 ? -5.922 -8.082 1.216 1.00 97.81 85 LEU A C 1
ATOM 667 O O . LEU A 1 85 ? -5.574 -7.799 0.070 1.00 97.81 85 LEU A O 1
ATOM 671 N N . ILE A 1 86 ? -5.097 -7.977 2.261 1.00 96.94 86 ILE A N 1
ATOM 672 C CA . ILE A 1 86 ? -3.672 -7.639 2.131 1.00 96.94 86 ILE A CA 1
ATOM 673 C C . ILE A 1 86 ? -2.932 -8.755 1.386 1.00 96.94 86 ILE A C 1
ATOM 675 O O . ILE A 1 86 ? -2.212 -8.462 0.437 1.00 96.94 86 ILE A O 1
ATOM 679 N N . ASN A 1 87 ? -3.184 -10.021 1.731 1.00 98.12 87 ASN A N 1
ATOM 680 C CA . ASN A 1 87 ? -2.589 -11.156 1.022 1.00 98.12 87 ASN A CA 1
ATOM 681 C C . ASN A 1 87 ? -2.966 -11.164 -0.468 1.00 98.12 87 ASN A C 1
ATOM 683 O O . ASN A 1 87 ? -2.094 -11.326 -1.316 1.00 98.12 87 ASN A O 1
ATOM 687 N N . ASP A 1 88 ? -4.237 -10.914 -0.804 1.00 98.25 88 ASP A N 1
ATOM 688 C CA . ASP A 1 88 ? -4.686 -10.817 -2.200 1.00 98.25 88 ASP A CA 1
ATOM 689 C C . ASP A 1 88 ? -3.954 -9.696 -2.966 1.00 98.25 88 ASP A C 1
ATOM 691 O O . ASP A 1 88 ? -3.640 -9.844 -4.152 1.00 98.25 88 ASP A O 1
ATOM 695 N N . LEU A 1 89 ? -3.701 -8.557 -2.308 1.00 98.00 89 LEU A N 1
ATOM 696 C CA . LEU A 1 89 ? -2.952 -7.437 -2.886 1.00 98.00 89 LEU A CA 1
ATOM 697 C C . LEU A 1 89 ? -1.495 -7.802 -3.145 1.00 98.00 89 LEU A C 1
ATOM 699 O O . LEU A 1 89 ? -1.000 -7.522 -4.239 1.00 98.00 89 LEU A O 1
ATOM 703 N N . ASP A 1 90 ? -0.842 -8.430 -2.171 1.00 98.00 90 ASP A N 1
ATOM 704 C CA . ASP A 1 90 ? 0.554 -8.850 -2.270 1.00 98.00 90 ASP A CA 1
ATOM 705 C C . ASP A 1 90 ? 0.721 -9.915 -3.358 1.00 98.00 90 ASP A C 1
ATOM 707 O O . ASP A 1 90 ? 1.579 -9.787 -4.229 1.00 98.00 90 ASP A O 1
ATOM 711 N N . ASP A 1 91 ? -0.152 -10.923 -3.394 1.00 98.44 91 ASP A N 1
ATOM 712 C CA . ASP A 1 91 ? -0.136 -11.965 -4.423 1.00 98.44 91 ASP A CA 1
ATOM 713 C C . ASP A 1 91 ? -0.377 -11.397 -5.824 1.00 98.44 91 ASP A C 1
ATOM 715 O O . ASP A 1 91 ? 0.282 -11.808 -6.786 1.00 98.44 91 ASP A O 1
ATOM 719 N N . THR A 1 92 ? -1.299 -10.441 -5.959 1.00 98.50 92 THR A N 1
ATOM 720 C CA . THR A 1 92 ? -1.551 -9.752 -7.233 1.00 98.50 92 THR A CA 1
ATOM 721 C C . THR A 1 92 ? -0.339 -8.913 -7.644 1.00 98.50 92 THR A C 1
ATOM 723 O O . THR A 1 92 ? 0.090 -8.981 -8.796 1.00 98.50 92 THR A O 1
ATOM 726 N N . GLY A 1 93 ? 0.253 -8.163 -6.709 1.00 98.00 93 GLY A N 1
ATOM 727 C CA . GLY A 1 93 ? 1.458 -7.363 -6.936 1.00 98.00 93 GLY A CA 1
ATOM 728 C C . GLY A 1 93 ? 2.639 -8.219 -7.384 1.00 98.00 93 GLY A C 1
ATOM 729 O O . GLY A 1 93 ? 3.236 -7.948 -8.421 1.00 98.00 93 GLY A O 1
ATOM 730 N N . ASN A 1 94 ? 2.890 -9.328 -6.690 1.00 98.38 94 ASN A N 1
ATOM 731 C CA . ASN A 1 94 ? 3.942 -10.286 -7.025 1.00 98.38 94 ASN A CA 1
ATOM 732 C C . ASN A 1 94 ? 3.771 -10.881 -8.432 1.00 98.38 94 ASN A C 1
ATOM 734 O O . ASN A 1 94 ? 4.753 -11.138 -9.129 1.00 98.38 94 ASN A O 1
ATOM 738 N N . GLN A 1 95 ? 2.534 -11.136 -8.867 1.00 98.19 95 GLN A N 1
ATOM 739 C CA . GLN A 1 95 ? 2.264 -11.621 -10.223 1.00 98.19 95 GLN A CA 1
ATOM 740 C C . GLN A 1 95 ? 2.536 -10.548 -11.280 1.00 98.19 95 GLN A C 1
ATOM 742 O O . GLN A 1 95 ? 3.137 -10.854 -12.309 1.00 98.19 95 GLN A O 1
ATOM 747 N N . ILE A 1 96 ? 2.145 -9.299 -11.015 1.00 98.19 96 ILE A N 1
ATOM 748 C CA . ILE A 1 96 ? 2.460 -8.162 -11.888 1.00 98.19 96 ILE A CA 1
ATOM 749 C C . ILE A 1 96 ? 3.979 -8.004 -11.993 1.00 98.19 96 ILE A C 1
ATOM 751 O O . ILE A 1 96 ? 4.512 -7.974 -13.098 1.00 98.19 96 ILE A O 1
ATOM 755 N N . GLU A 1 97 ? 4.696 -7.982 -10.869 1.00 97.25 97 GLU A N 1
ATOM 756 C CA . GLU A 1 97 ? 6.156 -7.844 -10.855 1.00 97.25 97 GLU A CA 1
ATOM 757 C C . GLU A 1 97 ? 6.851 -8.940 -11.666 1.00 97.25 97 GLU A C 1
ATOM 759 O O . GLU A 1 97 ? 7.741 -8.637 -12.459 1.00 97.25 97 GLU A O 1
ATOM 764 N N . LYS A 1 98 ? 6.406 -10.198 -11.549 1.00 98.00 98 LYS A N 1
ATOM 765 C CA . LYS A 1 98 ? 6.931 -11.307 -12.362 1.00 98.00 98 LYS A CA 1
ATOM 766 C C . LYS A 1 98 ? 6.751 -11.073 -13.861 1.00 98.00 98 LYS A C 1
ATOM 768 O O . LYS A 1 98 ? 7.668 -11.374 -14.616 1.00 98.00 98 LYS A O 1
ATOM 773 N N . ILE A 1 99 ? 5.611 -10.525 -14.288 1.00 97.88 99 ILE A N 1
ATOM 774 C CA . ILE A 1 99 ? 5.350 -10.214 -15.703 1.00 97.88 99 ILE A CA 1
ATOM 775 C C . ILE A 1 99 ? 6.277 -9.099 -16.201 1.00 97.88 99 ILE A C 1
ATOM 777 O O . ILE A 1 99 ? 6.841 -9.213 -17.284 1.00 97.88 99 ILE A O 1
ATOM 781 N N . TYR A 1 100 ? 6.471 -8.035 -15.418 1.00 96.62 100 TYR A N 1
ATOM 782 C CA . TYR A 1 100 ? 7.360 -6.928 -15.802 1.00 96.62 100 TYR A CA 1
ATOM 783 C C . TYR A 1 100 ? 8.849 -7.285 -15.715 1.00 96.62 100 TYR A C 1
ATOM 785 O O . TYR A 1 100 ? 9.666 -6.652 -16.383 1.00 96.62 100 TYR A O 1
ATOM 793 N N . ALA A 1 101 ? 9.207 -8.281 -14.906 1.00 96.62 101 ALA A N 1
ATOM 794 C CA . ALA A 1 101 ? 10.574 -8.766 -14.771 1.00 96.62 101 ALA A CA 1
ATOM 795 C C . ALA A 1 101 ? 10.968 -9.810 -15.834 1.00 96.62 101 ALA A C 1
ATOM 797 O O . ALA A 1 101 ? 12.158 -10.107 -15.955 1.00 96.62 101 ALA A O 1
ATOM 798 N N . ASP A 1 102 ? 10.016 -10.373 -16.589 1.00 96.81 102 ASP A N 1
ATOM 799 C CA . ASP A 1 102 ? 10.289 -11.400 -17.601 1.00 96.81 102 ASP A CA 1
ATOM 800 C C . ASP A 1 102 ? 10.650 -10.777 -18.969 1.00 96.81 102 ASP A C 1
ATOM 802 O O . ASP A 1 102 ? 9.781 -10.218 -19.646 1.00 96.81 102 ASP A O 1
ATOM 806 N N . PRO A 1 103 ? 11.909 -10.902 -19.439 1.00 95.19 103 PRO A N 1
ATOM 807 C CA . PRO A 1 103 ? 12.335 -10.346 -20.722 1.00 95.19 103 PRO A CA 1
ATOM 808 C C . PRO A 1 103 ? 11.750 -11.076 -21.942 1.00 95.19 103 PRO A C 1
ATOM 810 O O . PRO A 1 103 ? 11.875 -10.572 -23.058 1.00 95.19 103 PRO A O 1
ATOM 813 N N . ALA A 1 104 ? 11.147 -12.260 -21.773 1.00 97.19 104 ALA A N 1
ATOM 814 C CA . ALA A 1 104 ? 10.488 -12.981 -22.862 1.00 97.19 104 ALA A CA 1
ATOM 815 C C . ALA A 1 104 ? 9.120 -12.376 -23.227 1.00 97.19 104 ALA A C 1
ATOM 817 O O . ALA A 1 104 ? 8.593 -12.646 -24.311 1.00 97.19 104 ALA A O 1
ATOM 818 N N . ILE A 1 105 ? 8.544 -11.552 -22.349 1.00 96.38 105 ILE A N 1
ATOM 819 C CA . ILE A 1 105 ? 7.251 -10.905 -22.562 1.00 96.38 105 ILE A CA 1
ATOM 820 C C . ILE A 1 105 ? 7.467 -9.581 -23.303 1.00 96.38 105 ILE A C 1
ATOM 822 O O . ILE A 1 105 ? 7.973 -8.610 -22.749 1.00 96.38 105 ILE A O 1
ATOM 826 N N . ALA A 1 106 ? 7.051 -9.530 -24.571 1.00 95.19 106 ALA A N 1
ATOM 827 C CA . ALA A 1 106 ? 7.243 -8.354 -25.426 1.00 95.19 106 ALA A CA 1
ATOM 828 C C . ALA A 1 106 ? 6.403 -7.133 -24.998 1.00 95.19 106 ALA A C 1
ATOM 830 O O . ALA A 1 106 ? 6.861 -6.000 -25.130 1.00 95.19 106 ALA A O 1
ATOM 831 N N . ASP A 1 107 ? 5.188 -7.361 -24.489 1.00 96.50 107 ASP A N 1
ATOM 832 C CA . ASP A 1 107 ? 4.308 -6.316 -23.952 1.00 96.50 107 ASP A CA 1
ATOM 833 C C . ASP A 1 107 ? 3.802 -6.714 -22.551 1.00 96.50 107 ASP A C 1
ATOM 835 O O . ASP A 1 107 ? 2.738 -7.337 -22.407 1.00 96.50 107 ASP A O 1
ATOM 839 N N . PRO A 1 108 ? 4.576 -6.393 -21.495 1.00 96.12 108 PRO A N 1
ATOM 840 C CA . PRO A 1 108 ? 4.188 -6.667 -20.114 1.00 96.12 108 PRO A CA 1
ATOM 841 C C . PRO A 1 108 ? 2.914 -5.927 -19.703 1.00 96.12 108 PRO A C 1
ATOM 843 O O . PRO A 1 108 ? 2.114 -6.461 -18.938 1.00 96.12 108 PRO A O 1
ATOM 846 N N . GLN A 1 109 ? 2.683 -4.729 -20.250 1.00 95.12 109 GLN A N 1
ATOM 847 C CA . GLN A 1 109 ? 1.521 -3.901 -19.929 1.00 95.12 109 GLN A CA 1
ATOM 848 C C . GLN A 1 109 ? 0.223 -4.556 -20.407 1.00 95.12 109 GLN A C 1
ATOM 850 O O . GLN A 1 109 ? -0.750 -4.626 -19.654 1.00 95.12 109 GLN A O 1
ATOM 855 N N . ALA A 1 110 ? 0.197 -5.045 -21.650 1.00 96.81 110 ALA A N 1
ATOM 856 C CA . ALA A 1 110 ? -0.950 -5.780 -22.173 1.00 96.81 110 ALA A CA 1
ATOM 857 C C . ALA A 1 110 ? -1.152 -7.108 -21.429 1.00 96.81 110 ALA A C 1
ATOM 859 O O . ALA A 1 110 ? -2.286 -7.464 -21.112 1.00 96.81 110 ALA A O 1
ATOM 860 N N . SER A 1 111 ? -0.058 -7.802 -21.102 1.00 96.69 111 SER A N 1
ATOM 861 C CA . SER A 1 111 ? -0.088 -9.099 -20.413 1.00 96.69 111 SER A CA 1
ATOM 862 C C . SER A 1 111 ? -0.581 -8.995 -18.964 1.00 96.69 111 SER A C 1
ATOM 864 O O . SER A 1 111 ? -1.303 -9.868 -18.493 1.00 96.69 111 SER A O 1
ATOM 866 N N . ALA A 1 112 ? -0.241 -7.912 -18.259 1.00 97.56 112 ALA A N 1
ATOM 867 C CA . ALA A 1 112 ? -0.642 -7.670 -16.872 1.00 97.56 112 ALA A CA 1
ATOM 868 C C . ALA A 1 112 ? -1.988 -6.935 -16.730 1.00 97.56 112 ALA A C 1
ATOM 870 O O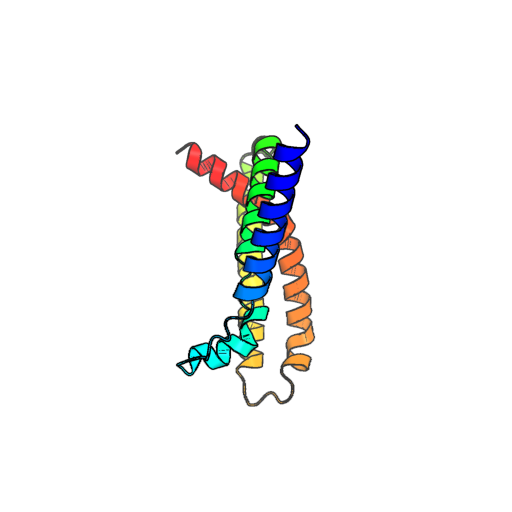 . ALA A 1 112 ? -2.409 -6.659 -15.608 1.00 97.56 112 ALA A O 1
ATOM 871 N N . LYS A 1 113 ? -2.676 -6.599 -17.831 1.00 98.00 113 LYS A N 1
ATOM 872 C CA . LYS A 1 113 ? -3.862 -5.722 -17.831 1.00 98.00 113 LYS A CA 1
ATOM 873 C C . LYS A 1 113 ? -4.933 -6.131 -16.814 1.00 98.00 113 LYS A C 1
ATOM 875 O O . LYS A 1 113 ? -5.423 -5.281 -16.070 1.00 98.00 113 LYS A O 1
ATOM 880 N N . ASP A 1 114 ? -5.286 -7.412 -16.773 1.00 97.94 114 ASP A N 1
ATOM 881 C CA . ASP A 1 114 ? -6.345 -7.902 -15.884 1.00 97.94 114 ASP A CA 1
ATOM 882 C C . ASP A 1 114 ? -5.899 -7.903 -14.415 1.00 97.94 114 ASP A C 1
ATOM 884 O O . ASP A 1 114 ? -6.677 -7.553 -13.527 1.00 97.94 114 ASP A O 1
ATOM 888 N N . LEU A 1 115 ? -4.624 -8.207 -14.154 1.00 98.19 115 LEU A N 1
ATOM 889 C CA . LEU A 1 115 ? -4.041 -8.122 -12.813 1.00 98.19 115 LEU A CA 1
ATOM 890 C C . LEU A 1 115 ? -3.970 -6.674 -12.320 1.00 98.19 115 LEU A C 1
ATOM 892 O O . LEU A 1 115 ? -4.267 -6.415 -11.159 1.00 98.19 115 LEU A O 1
ATOM 896 N N . LEU A 1 116 ? -3.648 -5.718 -13.195 1.00 97.94 116 LEU A N 1
ATOM 897 C CA . LEU A 1 116 ? -3.661 -4.288 -12.872 1.00 97.94 116 LEU A CA 1
ATOM 898 C C . LEU A 1 116 ? -5.076 -3.806 -12.522 1.00 97.94 116 LEU A C 1
ATOM 900 O O . LEU A 1 116 ? -5.263 -3.076 -11.548 1.00 97.94 116 LEU A O 1
ATOM 904 N N . ALA A 1 117 ? -6.090 -4.256 -13.269 1.00 98.06 117 ALA A N 1
ATOM 905 C CA . ALA A 1 117 ? -7.487 -3.965 -12.951 1.00 98.06 117 ALA A CA 1
ATOM 906 C C . ALA A 1 117 ? -7.899 -4.572 -11.598 1.00 98.06 117 ALA A C 1
ATOM 908 O O . ALA A 1 117 ? -8.534 -3.900 -10.782 1.00 98.06 117 ALA A O 1
ATOM 909 N N . ARG A 1 118 ? -7.482 -5.815 -11.327 1.00 97.94 118 ARG A N 1
ATOM 910 C CA . ARG A 1 118 ? -7.713 -6.480 -10.041 1.00 97.94 118 ARG A CA 1
ATOM 911 C C . ARG A 1 118 ? -7.020 -5.757 -8.887 1.00 97.94 118 ARG A C 1
ATOM 913 O O . ARG A 1 118 ? -7.633 -5.555 -7.843 1.00 97.94 118 ARG A O 1
ATOM 920 N N . GLN A 1 119 ? -5.775 -5.329 -9.069 1.00 98.19 119 GLN A N 1
ATOM 921 C CA . GLN A 1 119 ? -5.035 -4.573 -8.063 1.00 98.19 119 GLN A CA 1
ATOM 922 C C . GLN A 1 119 ? -5.764 -3.269 -7.713 1.00 98.19 119 GLN A C 1
ATOM 924 O O . GLN A 1 119 ? -5.922 -2.962 -6.533 1.00 98.19 119 GLN A O 1
ATOM 929 N N . ALA A 1 120 ? -6.272 -2.541 -8.712 1.00 97.62 120 ALA A N 1
ATOM 930 C CA . ALA A 1 120 ? -7.038 -1.316 -8.489 1.00 97.62 120 ALA A CA 1
ATOM 931 C C . ALA A 1 120 ? -8.338 -1.568 -7.698 1.00 97.62 120 ALA A C 1
ATOM 933 O O . ALA A 1 120 ? -8.668 -0.811 -6.782 1.00 97.62 120 ALA A O 1
ATOM 934 N N . GLU 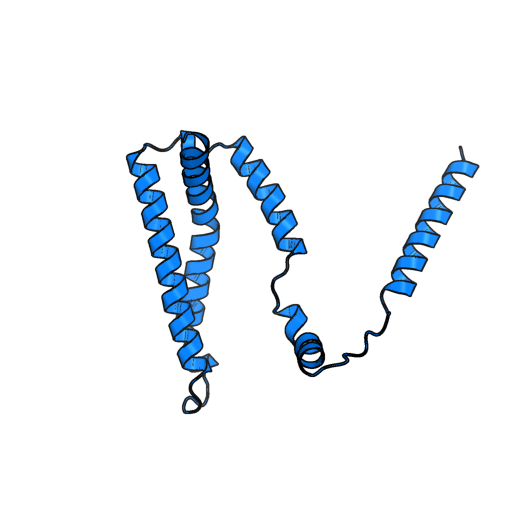A 1 121 ? -9.058 -2.654 -8.000 1.00 97.69 121 GLU A N 1
ATOM 935 C CA . GLU A 1 121 ? -10.246 -3.072 -7.244 1.00 97.69 121 GLU A CA 1
ATOM 936 C C . GLU A 1 121 ? -9.902 -3.365 -5.775 1.00 97.69 121 GLU A C 1
ATOM 938 O O . GLU A 1 121 ? -10.555 -2.862 -4.856 1.00 97.69 121 GLU A O 1
ATOM 943 N N . LEU A 1 122 ? -8.852 -4.156 -5.546 1.00 97.94 122 LEU A N 1
ATOM 944 C CA . LEU A 1 122 ? -8.408 -4.531 -4.208 1.00 97.94 122 LEU A CA 1
ATOM 945 C C . LEU A 1 122 ? -7.919 -3.315 -3.405 1.00 97.94 122 LEU A C 1
ATOM 947 O O . LEU A 1 122 ? -8.256 -3.192 -2.228 1.00 97.94 122 LEU A O 1
ATOM 951 N N . GLN A 1 123 ? -7.197 -2.380 -4.030 1.00 96.31 123 GLN A N 1
ATOM 952 C CA . GLN A 1 123 ? -6.760 -1.134 -3.389 1.00 96.31 123 GLN A CA 1
ATOM 953 C C . GLN A 1 123 ? -7.949 -0.269 -2.960 1.00 96.31 123 GLN A C 1
ATOM 955 O O . GLN A 1 123 ? -7.953 0.264 -1.850 1.00 96.31 123 GLN A O 1
ATOM 960 N N . ASN A 1 124 ? -8.984 -0.173 -3.799 1.00 96.31 124 ASN A N 1
ATOM 961 C CA . ASN A 1 124 ? -10.202 0.555 -3.453 1.00 96.31 124 ASN A CA 1
ATOM 962 C C . ASN A 1 124 ? -10.913 -0.093 -2.253 1.00 96.31 124 ASN A C 1
ATOM 964 O O . ASN A 1 124 ? -11.280 0.587 -1.294 1.00 96.31 124 ASN A O 1
ATOM 968 N N . ARG A 1 125 ? -11.029 -1.427 -2.238 1.00 96.06 125 ARG A N 1
ATOM 969 C CA . ARG A 1 125 ? -11.564 -2.157 -1.076 1.00 96.06 125 ARG A CA 1
ATOM 970 C C . ARG A 1 125 ? -10.727 -1.908 0.182 1.00 96.06 125 ARG A C 1
ATOM 972 O O . ARG A 1 125 ? -11.299 -1.676 1.248 1.00 96.06 125 ARG A O 1
ATOM 979 N N . ARG A 1 126 ? -9.393 -1.899 0.062 1.00 95.56 126 ARG A N 1
ATOM 980 C CA . ARG A 1 126 ? -8.479 -1.671 1.193 1.00 95.56 126 ARG A CA 1
ATOM 981 C C . ARG A 1 126 ? -8.702 -0.299 1.811 1.00 95.56 126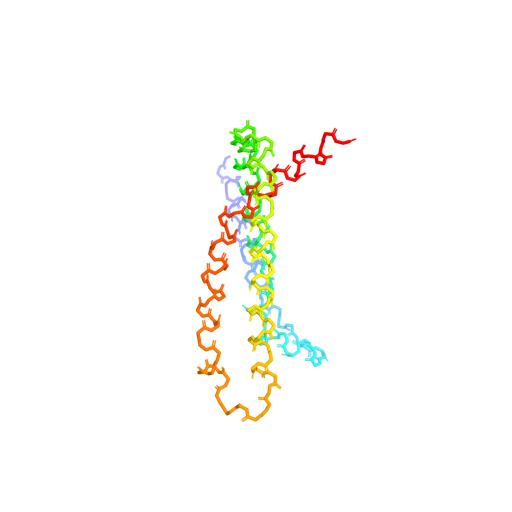 ARG A C 1
ATOM 983 O O . ARG A 1 126 ? -8.869 -0.223 3.022 1.00 95.56 126 ARG A O 1
ATOM 990 N N . ALA A 1 127 ? -8.823 0.743 0.989 1.00 92.50 127 ALA A N 1
ATOM 991 C CA . ALA A 1 127 ? -9.042 2.114 1.452 1.00 92.50 127 ALA A CA 1
ATOM 992 C C . ALA A 1 127 ? -10.274 2.276 2.370 1.00 92.50 127 ALA A C 1
ATOM 994 O O . ALA A 1 127 ? -10.310 3.189 3.192 1.00 92.50 127 ALA A O 1
ATOM 995 N N . HIS A 1 128 ? -11.264 1.384 2.263 1.00 89.81 128 HIS A N 1
ATOM 996 C CA . HIS A 1 128 ? -12.462 1.391 3.105 1.00 89.81 128 HIS A CA 1
ATOM 997 C C . HIS A 1 128 ? -12.330 0.512 4.356 1.00 89.81 128 HIS A C 1
ATOM 999 O O . HIS A 1 128 ? -12.827 0.878 5.421 1.00 89.81 128 HIS A O 1
ATOM 1005 N N . LEU A 1 129 ? -11.690 -0.655 4.238 1.00 91.56 129 LEU A N 1
ATOM 1006 C CA . LEU A 1 129 ? -11.629 -1.650 5.314 1.00 91.56 129 LEU A CA 1
ATOM 1007 C C . LEU A 1 129 ? -10.474 -1.404 6.296 1.00 91.56 129 LEU A C 1
ATOM 1009 O O . LEU A 1 129 ? -10.619 -1.636 7.498 1.00 91.56 129 LEU A O 1
ATOM 1013 N N . GLU A 1 130 ? -9.346 -0.907 5.792 1.00 91.44 130 GLU A N 1
ATOM 1014 C CA . GLU A 1 130 ? -8.120 -0.660 6.555 1.00 91.44 130 GLU A CA 1
ATOM 1015 C C . GLU A 1 130 ? -8.350 0.268 7.764 1.00 91.44 130 GLU A C 1
ATOM 1017 O O . GLU A 1 130 ? -7.969 -0.128 8.869 1.00 91.44 130 GLU A O 1
ATOM 1022 N N . PRO A 1 131 ? -9.077 1.404 7.651 1.00 91.19 131 PRO A N 1
ATOM 1023 C CA . PRO A 1 131 ? -9.353 2.265 8.802 1.00 91.19 131 PRO A CA 1
ATOM 1024 C C . PRO A 1 131 ? -10.127 1.567 9.931 1.00 91.19 131 PRO A C 1
ATOM 1026 O O . PRO A 1 131 ? -9.922 1.860 11.110 1.00 91.19 131 PRO A O 1
ATOM 1029 N N . ILE A 1 132 ? -11.035 0.649 9.586 1.00 91.25 132 ILE A N 1
ATOM 1030 C CA . ILE A 1 132 ? -11.853 -0.076 10.566 1.00 91.25 132 ILE A CA 1
ATOM 1031 C C . ILE A 1 132 ? -10.983 -1.115 11.273 1.00 91.25 132 ILE A C 1
ATOM 1033 O O . ILE A 1 132 ? -10.953 -1.153 12.504 1.00 91.25 132 ILE A O 1
ATOM 1037 N N . CYS A 1 133 ? -10.232 -1.909 10.506 1.00 93.75 133 CYS A N 1
ATOM 1038 C CA . CYS A 1 133 ? -9.292 -2.890 11.041 1.00 93.75 133 CYS A CA 1
ATOM 1039 C C . CYS A 1 133 ? -8.268 -2.239 11.981 1.00 93.75 133 CYS A C 1
ATOM 1041 O O . CYS A 1 133 ? -8.040 -2.730 13.085 1.00 93.75 133 CYS A O 1
ATOM 1043 N N . GLU A 1 134 ? -7.695 -1.105 11.578 1.00 92.25 134 GLU A N 1
ATOM 1044 C CA . GLU A 1 134 ? -6.751 -0.345 12.393 1.00 92.25 134 GLU A CA 1
ATOM 1045 C C . GLU A 1 134 ? -7.381 0.101 13.719 1.00 92.25 134 GLU A C 1
ATOM 1047 O O . GLU A 1 134 ? -6.789 -0.094 14.780 1.00 92.25 134 GLU A O 1
ATOM 1052 N N . SER A 1 135 ? -8.607 0.637 13.686 1.00 91.94 135 SER A N 1
ATOM 1053 C CA . SER A 1 135 ? -9.306 1.083 14.899 1.00 91.94 135 SER A CA 1
ATOM 1054 C C . SER A 1 135 ? -9.569 -0.055 15.896 1.00 91.94 135 SER A C 1
ATOM 1056 O O . SER A 1 135 ? -9.488 0.150 17.111 1.00 91.94 135 SER A O 1
ATOM 1058 N N . ILE A 1 136 ? -9.839 -1.266 15.391 1.00 92.31 136 ILE A N 1
ATOM 1059 C CA . ILE A 1 136 ? -10.022 -2.47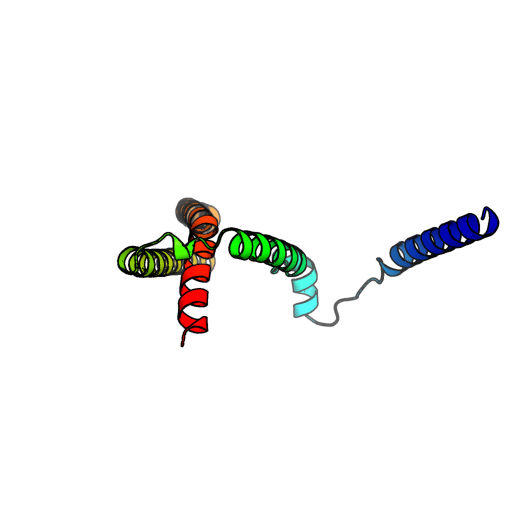8 16.198 1.00 92.31 136 ILE A CA 1
ATOM 1060 C C . ILE A 1 136 ? -8.696 -2.866 16.849 1.00 92.31 136 ILE A C 1
ATOM 1062 O O . ILE A 1 136 ? -8.634 -2.993 18.072 1.00 92.31 136 ILE A O 1
ATOM 1066 N N . LEU A 1 137 ? -7.632 -3.006 16.051 1.00 92.81 137 LEU A N 1
ATOM 1067 C CA . LEU A 1 137 ? -6.307 -3.398 16.538 1.00 92.81 137 LEU A CA 1
ATOM 1068 C C . LEU A 1 137 ? -5.763 -2.393 17.559 1.00 92.81 137 LEU A C 1
ATOM 1070 O O . LEU A 1 137 ? -5.273 -2.794 18.611 1.00 92.81 137 LEU A O 1
ATOM 1074 N N . GLN A 1 138 ? -5.921 -1.092 17.304 1.00 90.19 138 GLN A N 1
ATOM 1075 C CA . GLN A 1 138 ? -5.557 -0.035 18.247 1.00 90.19 138 GLN A CA 1
ATOM 1076 C C . GLN A 1 138 ? -6.353 -0.143 19.555 1.00 90.19 138 GLN A C 1
ATOM 1078 O O . GLN A 1 138 ? -5.804 0.038 20.643 1.00 90.19 138 GLN A O 1
ATOM 1083 N N . GLY A 1 139 ? -7.651 -0.446 19.466 1.00 88.94 139 GLY A N 1
ATOM 1084 C CA . GLY A 1 139 ? -8.501 -0.663 20.633 1.00 88.94 139 GLY A CA 1
ATOM 1085 C C . GLY A 1 139 ? -8.061 -1.858 21.480 1.00 88.94 139 GLY A C 1
ATOM 1086 O O . GLY A 1 139 ? -8.117 -1.770 22.705 1.00 88.94 139 GLY A O 1
ATOM 1087 N N . GLN A 1 140 ? -7.612 -2.943 20.845 1.00 88.69 140 GLN A N 1
ATOM 1088 C CA . GLN A 1 140 ? -7.112 -4.144 21.519 1.00 88.69 140 GLN A CA 1
ATOM 1089 C C . GLN A 1 140 ? -5.758 -3.898 22.193 1.00 88.69 140 GLN A C 1
ATOM 1091 O O . GLN A 1 140 ? -5.580 -4.266 23.349 1.00 88.69 140 GLN A O 1
ATOM 1096 N N . THR A 1 141 ? -4.822 -3.234 21.509 1.00 88.62 141 THR A N 1
ATOM 1097 C CA . THR A 1 141 ? -3.482 -2.961 22.055 1.00 88.62 141 THR A CA 1
ATOM 1098 C C . THR A 1 141 ? -3.474 -1.886 23.135 1.00 88.62 141 THR A C 1
ATOM 1100 O O . THR A 1 141 ? -2.628 -1.934 24.015 1.00 88.62 141 THR A O 1
ATOM 1103 N N . SER A 1 142 ? -4.424 -0.947 23.120 1.00 85.75 142 SER A N 1
ATOM 1104 C CA . SER A 1 142 ? -4.542 0.081 24.170 1.00 85.75 142 SER A CA 1
ATOM 1105 C C . SER A 1 142 ? -5.152 -0.444 25.480 1.00 85.75 142 SER A C 1
ATOM 1107 O O . SER A 1 142 ? -5.162 0.279 26.473 1.00 85.75 142 SER A O 1
ATOM 1109 N N . GLN A 1 143 ? -5.724 -1.654 25.470 1.00 69.62 143 GLN A N 1
ATOM 1110 C CA . GLN A 1 143 ? -6.331 -2.313 26.637 1.00 69.62 143 GLN A CA 1
ATOM 1111 C C . GLN A 1 143 ? -5.439 -3.406 27.250 1.00 69.62 143 GLN A C 1
ATOM 1113 O O . GLN A 1 143 ? -5.786 -3.922 28.313 1.00 69.62 143 GLN A O 1
ATOM 1118 N N . ALA A 1 144 ? -4.348 -3.773 26.570 1.00 54.59 144 ALA A N 1
ATOM 1119 C CA . ALA A 1 144 ? -3.340 -4.725 27.036 1.00 54.59 144 ALA A CA 1
ATOM 1120 C C . ALA A 1 144 ? -2.308 -4.033 27.939 1.00 54.59 144 ALA A C 1
ATOM 1122 O O . ALA A 1 144 ? -1.864 -4.687 28.909 1.00 54.59 144 ALA A O 1
#

Foldseek 3Di:
DVVVVVVVVVVVVVVVVVCVVVVPPPDDQPDPVSVVCVVCVVVDDDPPVVVVVVVVLVVVCVVCLLLVPDDPVRLVVLLVVLVVLVVLLVVLVVVLVVLVPDPVNPCSCVVSVVSVVVNVVSVVVNVPSVSSNVSSVCVVVVVD